Protein AF-A0A4U5NJ12-F1 (afdb_monomer)

Radius of gyration: 24.25 Å; Cα contacts (8 Å, |Δi|>4): 181; chains: 1; bounding box: 80×65×35 Å

Structure (mmCIF, N/CA/C/O backbone):
data_AF-A0A4U5NJ12-F1
#
_entry.id   AF-A0A4U5NJ12-F1
#
loop_
_atom_site.group_PDB
_atom_site.id
_atom_site.type_symbol
_atom_site.label_atom_id
_atom_site.label_alt_id
_atom_site.label_comp_id
_atom_site.label_asym_id
_atom_site.label_entity_id
_atom_site.label_seq_id
_atom_site.pdbx_PDB_ins_code
_atom_site.Cartn_x
_atom_site.Cartn_y
_atom_site.Cartn_z
_atom_site.occupancy
_atom_site.B_iso_or_equiv
_atom_site.auth_seq_id
_atom_site.auth_comp_id
_atom_site.auth_asym_id
_atom_site.auth_atom_id
_atom_site.pdbx_PDB_model_num
ATOM 1 N N . MET A 1 1 ? -60.494 27.591 -1.973 1.00 39.94 1 MET A N 1
ATOM 2 C CA . MET A 1 1 ? -59.217 28.268 -1.660 1.00 39.94 1 MET A CA 1
ATOM 3 C C . MET A 1 1 ? -58.144 27.207 -1.459 1.00 39.94 1 MET A C 1
ATOM 5 O O . MET A 1 1 ? -58.117 26.552 -0.425 1.00 39.94 1 MET A O 1
ATOM 9 N N . THR A 1 2 ? -57.344 26.955 -2.489 1.00 42.69 2 THR A N 1
ATOM 10 C CA . THR A 1 2 ? -56.266 25.957 -2.524 1.00 42.69 2 THR A CA 1
ATOM 11 C C . THR A 1 2 ? -55.034 26.505 -1.804 1.00 42.69 2 THR A C 1
ATOM 13 O O . THR A 1 2 ? -54.497 27.541 -2.185 1.00 42.69 2 THR A O 1
ATOM 16 N N . LYS A 1 3 ? -54.601 25.837 -0.729 1.00 48.12 3 LYS A N 1
ATOM 17 C CA . LYS A 1 3 ? -53.366 26.184 -0.016 1.00 48.12 3 LYS A CA 1
ATOM 18 C C . LYS A 1 3 ? -52.175 25.724 -0.862 1.00 48.12 3 LYS A C 1
ATOM 20 O O . LYS A 1 3 ? -51.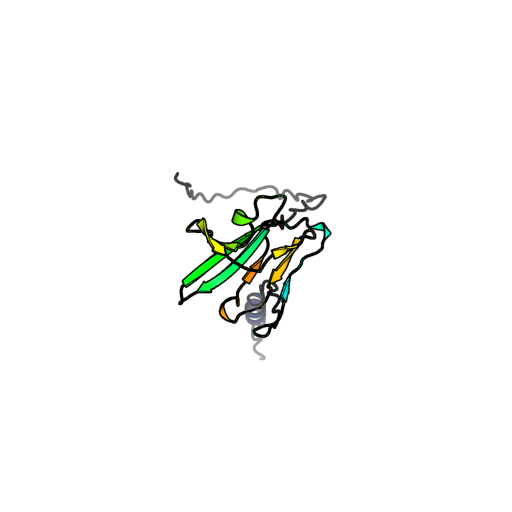970 24.524 -1.020 1.00 48.12 3 LYS A O 1
ATOM 25 N N . LEU A 1 4 ? -51.413 26.671 -1.411 1.00 54.56 4 LEU A N 1
ATOM 26 C CA . LEU A 1 4 ? -50.093 26.400 -1.980 1.00 54.56 4 LEU A CA 1
ATOM 27 C C . LEU A 1 4 ? -49.171 25.959 -0.835 1.00 54.56 4 LEU A C 1
ATOM 29 O O . LEU A 1 4 ? -48.811 26.757 0.028 1.00 54.56 4 LEU A O 1
ATOM 33 N N . VAL A 1 5 ? -48.820 24.677 -0.810 1.00 60.06 5 VAL A N 1
ATOM 34 C CA . VAL A 1 5 ? -47.756 24.151 0.049 1.00 60.06 5 VAL A CA 1
ATOM 35 C C . VAL A 1 5 ? -46.424 24.647 -0.529 1.00 60.06 5 VAL A C 1
ATOM 37 O O . VAL A 1 5 ? -46.208 24.491 -1.734 1.00 60.06 5 VAL A O 1
ATOM 40 N N . PRO A 1 6 ? -45.532 25.271 0.261 1.00 54.66 6 PRO A N 1
ATOM 41 C CA . PRO A 1 6 ? -44.266 25.760 -0.262 1.00 54.66 6 PRO A CA 1
ATOM 42 C C . PRO A 1 6 ? -43.394 24.555 -0.640 1.00 54.66 6 PRO A C 1
ATOM 44 O O . PRO A 1 6 ? -42.961 23.797 0.220 1.00 54.66 6 PRO A O 1
ATOM 47 N N . LEU A 1 7 ? -43.156 24.375 -1.941 1.00 56.22 7 LEU A N 1
ATOM 48 C CA . LEU A 1 7 ? -42.306 23.327 -2.533 1.00 56.22 7 LEU A CA 1
ATOM 49 C C . LEU A 1 7 ? -40.795 23.592 -2.358 1.00 56.22 7 LEU A C 1
ATOM 51 O O . LEU A 1 7 ? -39.975 22.715 -2.612 1.00 56.22 7 LEU A O 1
ATOM 55 N N . LEU A 1 8 ? -40.416 24.794 -1.911 1.00 53.91 8 LEU A N 1
ATOM 56 C CA . LEU A 1 8 ? -39.022 25.238 -1.803 1.00 53.91 8 LEU A CA 1
ATOM 57 C C . LEU A 1 8 ? -38.159 24.516 -0.740 1.00 53.91 8 LEU A C 1
ATOM 59 O O . LEU A 1 8 ? -37.022 24.177 -1.064 1.00 53.91 8 LEU A O 1
ATOM 63 N N . PRO A 1 9 ? -38.626 24.243 0.498 1.00 55.19 9 PRO A N 1
ATOM 64 C CA . PRO A 1 9 ? -37.795 23.559 1.490 1.00 55.19 9 PRO A CA 1
ATOM 65 C C . PRO A 1 9 ? -37.580 22.073 1.165 1.00 55.19 9 PRO A C 1
ATOM 67 O O . PRO A 1 9 ? -36.583 21.506 1.599 1.00 55.19 9 PRO A O 1
ATOM 70 N N . LEU A 1 10 ? -38.454 21.447 0.361 1.00 53.25 10 LEU A N 1
ATOM 71 C CA . LEU A 1 10 ? -38.264 20.060 -0.084 1.00 53.25 10 LEU A CA 1
ATOM 72 C C . LEU A 1 10 ? -37.097 19.920 -1.074 1.00 53.25 10 LEU A C 1
ATOM 74 O O . LEU A 1 10 ? -36.381 18.923 -1.032 1.00 53.25 10 LEU A O 1
ATOM 78 N N . LEU A 1 11 ? -36.871 20.923 -1.933 1.00 55.16 11 LEU A N 1
ATOM 79 C CA . LEU A 1 11 ? -35.751 20.914 -2.880 1.00 55.16 11 LEU A CA 1
ATOM 80 C C . LEU A 1 11 ? -34.391 21.087 -2.185 1.00 55.16 11 LEU A C 1
ATOM 82 O O . LEU A 1 11 ? -33.410 20.492 -2.619 1.00 55.16 11 LEU A O 1
ATOM 86 N N . ALA A 1 12 ? -34.327 21.865 -1.101 1.00 55.16 12 ALA A N 1
ATOM 87 C CA . ALA A 1 12 ? -33.078 22.126 -0.380 1.00 55.16 12 ALA A CA 1
ATOM 88 C C . ALA A 1 12 ? -32.575 20.909 0.423 1.00 55.16 12 ALA A C 1
ATOM 90 O O . ALA A 1 12 ? -31.370 20.735 0.600 1.00 55.16 12 ALA A O 1
ATOM 91 N N . VAL A 1 13 ? -33.481 20.035 0.875 1.00 56.72 13 VAL A N 1
ATOM 92 C CA . VAL A 1 13 ? -33.120 18.780 1.561 1.00 56.72 13 VAL A CA 1
ATOM 93 C C . VAL A 1 13 ? -32.565 17.740 0.576 1.00 56.72 13 VAL A C 1
ATOM 95 O O . VAL A 1 13 ? -31.723 16.928 0.950 1.00 56.72 13 VAL A O 1
ATOM 98 N N . LEU A 1 14 ? -32.956 17.803 -0.702 1.00 54.59 14 LEU A N 1
ATOM 99 C CA . LEU A 1 14 ? -32.476 16.891 -1.749 1.00 54.59 14 LEU A CA 1
ATOM 100 C C . LEU A 1 14 ? -31.039 17.183 -2.222 1.00 54.59 14 LEU A C 1
ATOM 102 O O . LEU A 1 14 ? -30.417 16.308 -2.815 1.00 54.59 14 LEU A O 1
ATOM 106 N N . THR A 1 15 ? -30.480 18.370 -1.954 1.00 54.47 15 THR A N 1
ATOM 107 C CA . THR A 1 15 ? -29.140 18.756 -2.448 1.00 54.47 15 THR A CA 1
ATOM 108 C C . THR A 1 15 ? -27.986 18.481 -1.481 1.00 54.47 15 THR A C 1
ATOM 110 O O . THR A 1 15 ? -26.833 18.653 -1.863 1.00 54.47 15 THR A O 1
ATOM 113 N N . ILE A 1 16 ? -28.252 18.059 -0.240 1.00 56.50 16 ILE A N 1
ATOM 114 C CA . ILE A 1 16 ? -27.196 17.797 0.764 1.00 56.50 16 ILE A CA 1
ATOM 115 C C . ILE A 1 16 ? -26.606 16.375 0.624 1.00 56.50 16 ILE A C 1
ATOM 117 O O . ILE A 1 16 ? -25.571 16.067 1.205 1.00 56.50 16 ILE A O 1
ATOM 121 N N . GLY A 1 17 ? -27.222 15.496 -0.168 1.00 54.91 17 GLY A N 1
ATOM 122 C CA . GLY A 1 17 ? -26.957 14.058 -0.109 1.00 54.91 17 GLY A CA 1
ATOM 123 C C . GLY A 1 17 ? -26.355 13.431 -1.360 1.00 54.91 17 GLY A C 1
ATOM 124 O O . GLY A 1 17 ? -26.983 12.526 -1.878 1.00 54.91 17 GLY A O 1
ATOM 125 N N . VAL A 1 18 ? -25.187 13.870 -1.841 1.00 55.66 18 VAL A N 1
ATOM 126 C CA . VAL A 1 18 ? -24.187 12.981 -2.484 1.00 55.66 18 VAL A CA 1
ATOM 127 C C . VAL A 1 18 ? -22.895 13.760 -2.735 1.00 55.66 18 VAL A C 1
ATOM 129 O O . VAL A 1 18 ? -22.692 14.361 -3.788 1.00 55.66 18 VAL A O 1
ATOM 132 N N . VAL A 1 19 ? -21.990 13.729 -1.761 1.00 54.62 19 VAL A N 1
ATOM 133 C CA . VAL A 1 19 ? -20.555 13.867 -2.039 1.00 54.62 19 VAL A CA 1
ATOM 134 C C . VAL A 1 19 ? -19.921 12.527 -1.689 1.00 54.62 19 VAL A C 1
ATOM 136 O O . VAL A 1 19 ? -19.130 12.419 -0.760 1.00 54.62 19 VAL A O 1
ATOM 139 N N . ASP A 1 20 ? -20.335 11.473 -2.391 1.00 55.16 20 ASP A N 1
ATOM 140 C CA . ASP A 1 20 ? -19.607 10.210 -2.348 1.00 55.16 20 ASP A CA 1
ATOM 141 C C . ASP A 1 20 ? -18.342 10.383 -3.188 1.00 55.16 20 ASP A C 1
ATOM 143 O O . ASP A 1 20 ? -18.385 10.486 -4.417 1.00 55.16 20 ASP A O 1
ATOM 147 N N . GLY A 1 21 ? -17.192 10.446 -2.515 1.00 56.91 21 GLY A N 1
ATOM 148 C CA . GLY A 1 21 ? -15.921 10.188 -3.178 1.00 56.91 21 GLY A CA 1
ATOM 149 C C . GLY A 1 21 ? -16.001 8.807 -3.826 1.00 56.91 21 GLY A C 1
ATOM 150 O O . GLY A 1 21 ? -16.408 7.846 -3.180 1.00 56.91 21 GLY A O 1
ATOM 151 N N . ALA A 1 22 ? -15.663 8.702 -5.111 1.00 58.78 22 ALA A N 1
ATOM 152 C CA . ALA A 1 22 ? -15.741 7.444 -5.844 1.00 58.78 22 ALA A CA 1
ATOM 153 C C . ALA A 1 22 ? -14.769 6.409 -5.244 1.00 58.78 22 ALA A C 1
ATOM 155 O O . ALA A 1 22 ? -13.590 6.372 -5.594 1.00 58.78 22 ALA A O 1
ATOM 156 N N . LEU A 1 23 ? -15.260 5.574 -4.326 1.00 62.56 23 LEU A N 1
ATOM 157 C CA . LEU A 1 23 ? -14.498 4.489 -3.719 1.00 62.56 23 LEU A CA 1
ATOM 158 C C . LEU A 1 23 ? -14.655 3.240 -4.594 1.00 62.56 23 LEU A C 1
ATOM 160 O O . LEU A 1 23 ? -15.701 2.585 -4.602 1.00 62.56 23 LEU A O 1
ATOM 164 N N . MET A 1 24 ? -13.626 2.928 -5.384 1.00 69.88 24 MET A N 1
ATOM 165 C CA . MET A 1 24 ? -13.631 1.729 -6.223 1.00 69.88 24 MET A CA 1
ATOM 166 C C . MET A 1 24 ? -13.515 0.480 -5.347 1.00 69.88 24 MET A C 1
ATOM 168 O O . MET A 1 24 ? -12.496 0.261 -4.696 1.00 69.88 24 MET A O 1
ATOM 172 N N . HIS A 1 25 ? -14.554 -0.352 -5.354 1.00 74.31 25 HIS A N 1
ATOM 173 C CA . HIS A 1 25 ? -14.544 -1.649 -4.687 1.00 74.31 25 HIS A CA 1
ATOM 174 C C . HIS A 1 25 ? -14.014 -2.713 -5.652 1.00 74.31 25 HIS A C 1
ATOM 176 O O . HIS A 1 25 ? -14.599 -2.944 -6.710 1.00 74.31 25 HIS A O 1
ATOM 182 N N . MET A 1 26 ? -12.914 -3.369 -5.286 1.00 77.44 26 MET A N 1
ATOM 183 C CA . MET A 1 26 ? -12.330 -4.472 -6.050 1.00 77.44 26 MET A CA 1
ATOM 184 C C . MET A 1 26 ? -12.497 -5.773 -5.254 1.00 77.44 26 MET A C 1
ATOM 186 O O . MET A 1 26 ? -11.829 -5.930 -4.232 1.00 77.44 26 MET A O 1
ATOM 190 N N . PRO A 1 27 ? -13.390 -6.695 -5.662 1.00 85.25 27 PRO A N 1
ATOM 191 C CA . PRO A 1 27 ? -13.531 -7.974 -4.977 1.00 85.25 27 PRO A CA 1
ATOM 192 C C . PRO A 1 27 ? -12.291 -8.845 -5.227 1.00 85.25 27 PRO A C 1
ATOM 194 O O . PRO A 1 27 ? -11.871 -9.010 -6.371 1.00 85.25 27 PRO A O 1
ATOM 197 N N . ALA A 1 28 ? -11.736 -9.429 -4.166 1.00 86.94 28 ALA A N 1
ATOM 198 C CA . ALA A 1 28 ? -10.623 -10.375 -4.228 1.00 86.94 28 ALA A CA 1
ATOM 199 C C . ALA A 1 28 ? -10.883 -11.549 -3.278 1.00 86.94 28 ALA A C 1
ATOM 201 O O . ALA A 1 28 ? -11.418 -11.352 -2.182 1.00 86.94 28 ALA A O 1
ATOM 202 N N . LYS A 1 29 ? -10.525 -12.775 -3.677 1.00 88.62 29 LYS A N 1
ATOM 203 C CA . LYS A 1 29 ? -10.628 -13.946 -2.792 1.00 88.62 29 LYS A CA 1
ATOM 204 C C . LYS A 1 29 ? -9.299 -14.222 -2.102 1.00 88.62 29 LYS A C 1
ATOM 206 O O . LYS A 1 29 ? -8.226 -13.954 -2.639 1.00 88.62 29 LYS A O 1
ATOM 211 N N . ALA A 1 30 ? -9.373 -14.810 -0.911 1.00 91.25 30 ALA A N 1
ATOM 212 C CA . ALA A 1 30 ? -8.180 -15.230 -0.192 1.00 91.25 30 ALA A CA 1
ATOM 213 C C . ALA A 1 30 ? -7.368 -16.240 -1.025 1.00 91.25 30 ALA A C 1
ATOM 215 O O . ALA A 1 30 ? -7.928 -17.179 -1.591 1.00 91.25 30 ALA A O 1
ATOM 216 N N . GLY A 1 31 ? -6.053 -16.045 -1.089 1.00 90.81 31 GLY A N 1
ATOM 217 C CA . GLY A 1 31 ? -5.130 -16.855 -1.883 1.00 90.81 31 GLY A CA 1
ATOM 218 C C . GLY A 1 31 ? -4.923 -16.378 -3.323 1.00 90.81 31 GLY A C 1
ATOM 219 O O . GLY A 1 31 ? -3.990 -16.843 -3.977 1.00 90.81 31 GLY A O 1
ATOM 220 N N . GLU A 1 32 ? -5.746 -15.455 -3.830 1.00 92.56 32 GLU A N 1
ATOM 221 C CA . GLU A 1 32 ? -5.589 -14.933 -5.189 1.00 92.56 32 GLU A CA 1
ATOM 222 C C . GLU A 1 32 ? -4.472 -13.890 -5.271 1.00 92.56 32 GLU A C 1
ATOM 224 O O . GLU A 1 32 ? -4.220 -13.116 -4.346 1.00 92.56 32 GLU A O 1
ATOM 229 N N . LYS A 1 33 ? -3.811 -13.845 -6.427 1.00 93.94 33 LYS A N 1
ATOM 230 C CA . LYS A 1 33 ? -2.889 -12.765 -6.760 1.00 93.94 33 LYS A CA 1
ATOM 231 C C . LYS A 1 33 ? -3.691 -11.546 -7.203 1.00 93.94 33 LYS A C 1
ATOM 233 O O . LYS A 1 33 ? -4.440 -11.628 -8.175 1.00 93.94 33 LYS A O 1
ATOM 238 N N . VAL A 1 34 ? -3.467 -10.408 -6.555 1.00 94.06 34 VAL A N 1
ATOM 239 C CA . VAL A 1 34 ? -4.133 -9.139 -6.883 1.00 94.06 34 VAL A CA 1
ATOM 240 C C . VAL A 1 34 ? -3.116 -8.177 -7.484 1.00 94.06 34 VAL A C 1
ATOM 242 O O . VAL A 1 34 ? -1.982 -8.082 -7.014 1.00 94.06 34 VAL A O 1
ATOM 245 N N . VAL A 1 35 ? -3.504 -7.470 -8.545 1.00 94.06 35 VAL A N 1
ATOM 246 C CA . VAL A 1 35 ? -2.671 -6.441 -9.175 1.00 94.06 35 VAL A CA 1
ATOM 247 C C . VAL A 1 35 ? -3.438 -5.130 -9.178 1.00 94.06 35 VAL A C 1
ATOM 249 O O . VAL A 1 35 ? -4.458 -5.013 -9.852 1.00 94.06 35 VAL A O 1
ATOM 252 N N . LEU A 1 36 ? -2.931 -4.151 -8.435 1.00 92.50 36 LEU A N 1
ATOM 253 C CA . LEU A 1 36 ? -3.477 -2.802 -8.369 1.00 92.50 36 LEU A CA 1
ATOM 254 C C . LEU A 1 36 ? -2.619 -1.873 -9.221 1.00 92.50 36 LEU A C 1
ATOM 256 O O . LEU A 1 36 ? -1.391 -1.974 -9.242 1.00 92.50 36 LEU A O 1
ATOM 260 N N . GLY A 1 37 ? -3.256 -0.967 -9.951 1.00 91.00 37 GLY A N 1
ATOM 261 C CA . GLY A 1 37 ? -2.553 -0.092 -10.875 1.00 91.00 37 GLY A CA 1
ATOM 262 C C . GLY A 1 37 ? -3.349 1.151 -11.215 1.00 91.00 37 GLY A C 1
ATOM 263 O O . GLY A 1 37 ? -4.574 1.114 -11.293 1.00 91.00 37 GLY A O 1
ATOM 264 N N . PHE A 1 38 ? -2.618 2.234 -11.453 1.00 86.31 38 PHE A N 1
ATOM 265 C CA . PHE A 1 38 ? -3.126 3.456 -12.067 1.00 86.31 38 PHE A CA 1
ATOM 266 C C . PHE A 1 38 ? -2.664 3.533 -13.531 1.00 86.31 38 PHE A C 1
ATOM 268 O O . PHE A 1 38 ? -2.055 2.591 -14.045 1.00 86.31 38 PHE A O 1
ATOM 275 N N . ASP A 1 39 ? -2.933 4.655 -14.208 1.00 82.44 39 ASP A N 1
ATOM 276 C CA . ASP A 1 39 ? -2.357 4.919 -15.530 1.00 82.44 39 ASP A CA 1
ATOM 277 C C . ASP A 1 39 ? -0.814 4.819 -15.449 1.00 82.44 39 ASP A C 1
ATOM 279 O O . ASP A 1 39 ? -0.206 5.525 -14.634 1.00 82.44 39 ASP A O 1
ATOM 283 N N . PRO A 1 40 ? -0.158 3.985 -16.284 1.00 78.56 40 PRO A N 1
ATOM 284 C CA . PRO A 1 40 ? 1.299 3.817 -16.292 1.00 78.56 40 PRO A CA 1
ATOM 285 C C . PRO A 1 40 ? 2.097 5.122 -16.447 1.00 78.56 40 PRO A C 1
ATOM 287 O O . PRO A 1 40 ? 3.276 5.182 -16.091 1.00 78.56 40 PRO A O 1
ATOM 290 N N . LYS A 1 41 ? 1.479 6.191 -16.962 1.00 81.00 41 LYS A N 1
ATOM 291 C CA . LYS A 1 41 ? 2.103 7.517 -17.090 1.00 81.00 41 LYS A CA 1
ATOM 292 C C . LYS A 1 41 ? 2.366 8.197 -15.745 1.00 81.00 41 LYS A C 1
ATOM 294 O O . LYS A 1 41 ? 3.205 9.095 -15.695 1.00 81.00 41 LYS A O 1
ATOM 299 N N . LEU A 1 42 ? 1.688 7.788 -14.670 1.00 80.69 42 LEU A N 1
ATOM 300 C CA . LEU A 1 42 ? 1.727 8.462 -13.366 1.00 80.69 42 LEU A CA 1
ATOM 301 C C . LEU A 1 42 ? 2.980 8.165 -12.520 1.00 80.69 42 LEU A C 1
ATOM 303 O O . LEU A 1 42 ? 3.063 8.645 -11.399 1.00 80.69 42 LEU A O 1
ATOM 307 N N . LYS A 1 43 ? 3.983 7.447 -13.051 1.00 85.12 43 LYS A N 1
ATOM 308 C CA . LYS A 1 43 ? 5.291 7.194 -12.399 1.00 85.12 43 LYS A CA 1
ATOM 309 C C . LYS A 1 43 ? 5.180 6.841 -10.906 1.00 85.12 43 LYS A C 1
ATOM 311 O O . LYS A 1 43 ? 5.849 7.432 -10.063 1.00 85.12 43 LYS A O 1
ATOM 316 N N . ILE A 1 44 ? 4.359 5.841 -10.605 1.00 91.44 44 ILE A N 1
ATOM 317 C CA . ILE A 1 44 ? 4.144 5.364 -9.240 1.00 91.44 44 ILE A CA 1
ATOM 318 C C . ILE A 1 44 ? 5.346 4.537 -8.775 1.00 91.44 44 ILE A C 1
ATOM 320 O O . ILE A 1 44 ? 5.804 3.623 -9.473 1.00 91.44 44 ILE A O 1
ATOM 324 N N . ASN A 1 45 ? 5.856 4.856 -7.592 1.00 92.06 45 ASN A N 1
ATOM 325 C CA . ASN A 1 45 ? 6.949 4.158 -6.920 1.00 92.06 45 ASN A CA 1
ATOM 326 C C . ASN A 1 45 ? 6.543 3.663 -5.532 1.00 92.06 45 ASN A C 1
ATOM 328 O O . ASN A 1 45 ? 7.122 2.693 -5.059 1.00 92.06 45 ASN A O 1
ATOM 332 N N . THR A 1 46 ? 5.549 4.278 -4.910 1.00 93.00 46 THR A N 1
ATOM 333 C CA . THR A 1 46 ? 5.127 4.007 -3.544 1.00 93.00 46 THR A CA 1
ATOM 334 C C . THR A 1 46 ? 3.642 3.704 -3.530 1.00 93.00 46 THR A C 1
ATOM 336 O O . THR A 1 46 ? 2.838 4.423 -4.127 1.00 93.00 46 THR A O 1
ATOM 339 N N . TRP A 1 47 ? 3.277 2.650 -2.818 1.00 94.88 47 TRP A N 1
ATOM 340 C CA . TRP A 1 47 ? 1.900 2.347 -2.472 1.00 94.88 47 TRP A CA 1
ATOM 341 C C . TRP A 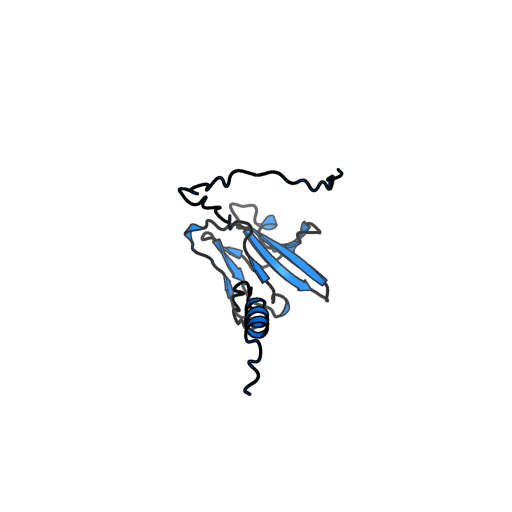1 47 ? 1.716 2.468 -0.973 1.00 94.88 47 TRP A C 1
ATOM 343 O O . TRP A 1 47 ? 2.608 2.134 -0.198 1.00 94.88 47 TRP A O 1
ATOM 353 N N . GLU A 1 48 ? 0.543 2.929 -0.581 1.00 95.25 48 GLU A N 1
ATOM 354 C CA . GLU A 1 48 ? 0.101 3.016 0.796 1.00 95.25 48 GLU A CA 1
ATOM 355 C C . GLU A 1 48 ? -1.162 2.180 0.955 1.00 95.25 48 GLU A C 1
ATOM 357 O O . GLU A 1 48 ? -2.035 2.183 0.079 1.00 95.25 48 GLU A O 1
ATOM 362 N N . ARG A 1 49 ? -1.256 1.467 2.075 1.00 95.25 49 ARG A N 1
ATOM 363 C CA . ARG A 1 49 ? -2.486 0.809 2.492 1.00 95.25 49 ARG A CA 1
ATOM 364 C C . ARG A 1 49 ? -2.877 1.225 3.897 1.00 95.25 49 ARG A C 1
ATOM 366 O O . ARG A 1 49 ? -2.024 1.298 4.781 1.00 95.25 49 ARG A O 1
ATOM 373 N N . THR A 1 50 ? -4.172 1.401 4.106 1.00 95.44 50 THR A N 1
ATOM 374 C CA . THR A 1 50 ? -4.773 1.602 5.424 1.00 95.44 50 THR A CA 1
ATOM 375 C C . THR A 1 50 ? -5.737 0.461 5.688 1.00 95.44 50 THR A C 1
ATOM 377 O O . THR A 1 50 ? -6.687 0.251 4.931 1.00 95.44 50 THR A O 1
ATOM 380 N N . ARG A 1 51 ? -5.487 -0.295 6.754 1.00 93.62 51 ARG A N 1
ATOM 381 C CA . ARG A 1 51 ? -6.240 -1.510 7.091 1.00 93.62 51 ARG A CA 1
ATOM 382 C C . ARG A 1 51 ? -6.375 -1.677 8.594 1.00 93.62 51 ARG A C 1
ATOM 384 O O . ARG A 1 51 ? -5.612 -1.092 9.359 1.00 93.62 51 ARG A O 1
ATOM 391 N N . THR A 1 52 ? -7.310 -2.512 9.022 1.00 91.75 52 THR A N 1
ATOM 392 C CA . THR A 1 52 ? -7.499 -2.820 10.441 1.00 91.75 52 THR A CA 1
ATOM 393 C C . THR A 1 52 ? -6.757 -4.100 10.812 1.00 91.75 52 THR A C 1
ATOM 395 O O . THR A 1 52 ? -7.049 -5.177 10.297 1.00 91.75 52 THR A O 1
ATOM 398 N N . VAL A 1 53 ? -5.818 -3.998 11.749 1.00 88.00 53 VAL A N 1
ATOM 399 C CA . VAL A 1 53 ? -5.064 -5.126 12.305 1.00 88.00 53 VAL A CA 1
ATOM 400 C C . VAL A 1 53 ? -5.378 -5.207 13.795 1.00 88.00 53 VAL A C 1
ATOM 402 O O . VAL A 1 53 ? -5.128 -4.263 14.535 1.00 88.00 53 VAL A O 1
ATOM 405 N N . HIS A 1 54 ? -5.974 -6.316 14.242 1.00 88.75 54 HIS A N 1
ATOM 406 C CA . HIS A 1 54 ? -6.388 -6.516 15.643 1.00 88.75 54 HIS A CA 1
ATOM 407 C C . HIS A 1 54 ? -7.253 -5.375 16.225 1.00 88.75 54 HIS A C 1
ATOM 409 O O . HIS A 1 54 ? -7.135 -5.033 17.396 1.00 88.75 54 HIS A O 1
ATOM 415 N N . GLY A 1 55 ? -8.127 -4.780 15.405 1.00 89.12 55 GLY A N 1
ATOM 416 C CA . GLY A 1 55 ? -9.005 -3.677 15.820 1.00 89.12 55 GLY A CA 1
ATOM 417 C C . GLY A 1 55 ? -8.355 -2.291 15.795 1.00 89.12 55 GLY A C 1
ATOM 418 O O . GLY A 1 55 ? -9.029 -1.309 16.085 1.00 89.12 55 GLY A O 1
ATOM 419 N N . VAL A 1 56 ? -7.080 -2.192 15.410 1.00 91.06 56 VAL A N 1
ATOM 420 C CA . VAL A 1 56 ? -6.355 -0.925 15.268 1.00 91.06 56 VAL A CA 1
ATOM 421 C C . VAL A 1 56 ? -6.170 -0.613 13.790 1.00 91.06 56 VAL A C 1
ATOM 423 O O . VAL A 1 56 ? -5.786 -1.483 13.008 1.00 91.06 56 VAL A O 1
ATOM 426 N N . THR A 1 57 ? -6.449 0.624 13.391 1.00 93.69 57 THR A N 1
ATOM 427 C CA . THR A 1 57 ? -6.158 1.091 12.034 1.00 93.69 57 THR A CA 1
ATOM 428 C C . THR A 1 57 ? -4.663 1.317 11.890 1.00 93.69 57 THR A C 1
ATOM 430 O O . THR A 1 57 ? -4.064 2.040 12.677 1.00 93.69 57 THR A O 1
ATOM 433 N N . VAL A 1 58 ? -4.067 0.693 10.881 1.00 95.19 58 VAL A N 1
ATOM 434 C CA . VAL A 1 58 ? -2.641 0.774 10.589 1.00 95.19 58 VAL A CA 1
ATOM 435 C C . VAL A 1 58 ? -2.459 1.264 9.163 1.00 95.19 58 VAL A C 1
ATOM 437 O O . VAL A 1 58 ? -3.064 0.717 8.236 1.00 95.19 58 VAL A O 1
ATOM 440 N N . THR A 1 59 ? -1.588 2.257 8.995 1.00 96.25 59 THR A N 1
ATOM 441 C CA . THR A 1 59 ? -1.127 2.717 7.685 1.00 96.25 59 THR A CA 1
ATOM 442 C C . THR A 1 59 ? 0.277 2.189 7.419 1.00 96.25 59 THR A C 1
ATOM 444 O O . THR A 1 59 ? 1.187 2.334 8.243 1.00 96.25 59 THR A O 1
ATOM 447 N N . GLU A 1 60 ? 0.454 1.553 6.267 1.00 96.00 60 GLU A N 1
ATOM 448 C CA . GLU A 1 60 ? 1.720 0.963 5.843 1.00 96.00 60 GLU A CA 1
ATOM 449 C C . GLU A 1 60 ? 2.048 1.374 4.410 1.00 96.00 60 GLU A C 1
ATOM 451 O O . GLU A 1 60 ? 1.156 1.477 3.570 1.00 96.00 60 GLU A O 1
ATOM 456 N N . THR A 1 61 ? 3.332 1.542 4.108 1.00 95.38 61 THR A N 1
ATOM 457 C CA . THR A 1 61 ? 3.822 1.834 2.761 1.00 95.38 61 THR A CA 1
ATOM 458 C C . THR A 1 61 ? 4.706 0.718 2.229 1.00 95.38 61 THR A C 1
ATOM 460 O O . THR A 1 61 ? 5.391 0.029 2.983 1.00 95.38 61 THR A O 1
ATOM 463 N N . ILE A 1 62 ? 4.695 0.533 0.915 1.00 93.94 62 ILE A N 1
ATOM 464 C CA . ILE A 1 62 ? 5.636 -0.327 0.200 1.00 93.94 62 ILE A CA 1
ATOM 465 C C . ILE A 1 62 ? 6.182 0.439 -0.999 1.00 93.94 62 ILE A C 1
ATOM 467 O O . ILE A 1 62 ? 5.435 1.084 -1.739 1.00 93.94 62 ILE A O 1
ATOM 471 N N . THR A 1 63 ? 7.495 0.373 -1.183 1.00 92.75 63 THR A N 1
ATOM 472 C CA . THR A 1 63 ? 8.203 1.150 -2.202 1.00 92.75 63 THR A CA 1
ATOM 473 C C . THR A 1 63 ? 8.839 0.223 -3.225 1.00 92.75 63 THR A C 1
ATOM 475 O O . THR A 1 63 ? 9.313 -0.865 -2.904 1.00 92.75 63 THR A O 1
ATOM 478 N N . LYS A 1 64 ? 8.865 0.667 -4.479 1.00 90.69 64 LYS A N 1
ATOM 479 C CA . LYS A 1 64 ? 9.554 0.023 -5.594 1.00 90.69 64 LYS A CA 1
ATOM 480 C C . LYS A 1 64 ? 11.014 -0.222 -5.235 1.00 90.69 64 LYS A C 1
ATOM 482 O O . LYS A 1 64 ? 11.759 0.714 -4.955 1.00 90.69 64 LYS A O 1
ATOM 487 N N . CYS A 1 65 ? 11.422 -1.484 -5.303 1.00 83.75 65 CYS A N 1
ATOM 488 C CA . CYS A 1 65 ? 12.823 -1.857 -5.207 1.00 83.75 65 CYS A CA 1
ATOM 489 C C . CYS A 1 65 ? 13.578 -1.381 -6.449 1.00 83.75 65 CYS A C 1
ATOM 491 O O . CYS A 1 65 ? 13.300 -1.839 -7.558 1.00 83.75 65 CYS A O 1
ATOM 493 N N . ILE A 1 66 ? 14.562 -0.506 -6.259 1.00 77.62 66 ILE A N 1
ATOM 494 C CA . ILE A 1 66 ? 15.499 -0.093 -7.305 1.00 77.62 66 ILE A CA 1
ATOM 495 C C . ILE A 1 66 ? 16.909 -0.451 -6.824 1.00 77.62 66 ILE A C 1
ATOM 497 O O . ILE A 1 66 ? 17.351 0.035 -5.786 1.00 77.62 66 ILE A O 1
ATOM 501 N N . GLY A 1 67 ? 17.608 -1.307 -7.573 1.00 70.62 67 GLY A N 1
ATOM 502 C CA . GLY A 1 67 ? 18.959 -1.768 -7.231 1.00 70.62 67 GLY A CA 1
ATOM 503 C C . GLY A 1 67 ? 18.997 -2.904 -6.200 1.00 70.62 67 GLY A C 1
ATOM 504 O O . GLY A 1 67 ? 18.039 -3.665 -6.052 1.00 70.62 67 GLY A O 1
ATOM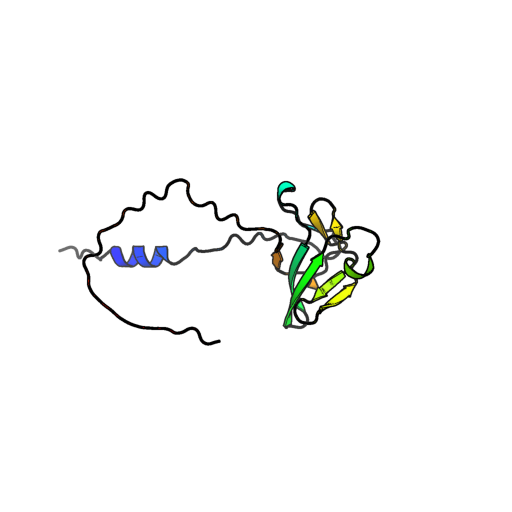 505 N N . ASP A 1 68 ? 20.130 -3.030 -5.505 1.00 62.66 68 ASP A N 1
ATOM 506 C CA . ASP A 1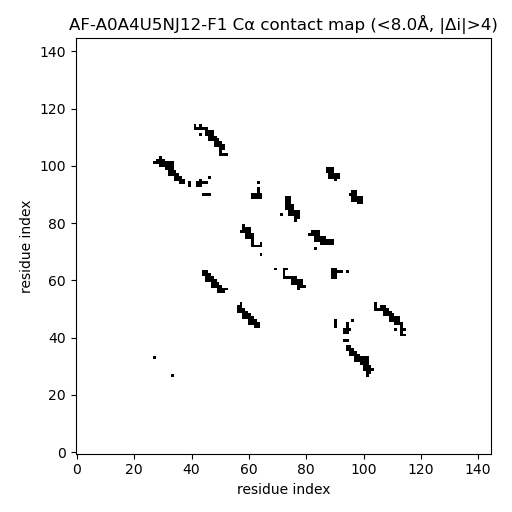 68 ? 20.458 -4.204 -4.681 1.00 62.66 68 ASP A CA 1
ATOM 507 C C . ASP A 1 68 ? 19.982 -4.126 -3.218 1.00 62.66 68 ASP A C 1
ATOM 509 O O . ASP A 1 68 ? 20.038 -5.126 -2.500 1.00 62.66 68 ASP A O 1
ATOM 513 N N . ASN A 1 69 ? 19.429 -2.990 -2.775 1.00 60.03 69 ASN A N 1
ATOM 514 C CA . ASN A 1 69 ? 18.900 -2.804 -1.413 1.00 60.03 69 ASN A CA 1
ATOM 515 C C . ASN A 1 69 ? 17.512 -3.441 -1.222 1.00 60.03 69 ASN A C 1
ATOM 517 O O . ASN A 1 69 ? 16.543 -2.794 -0.826 1.00 60.03 69 ASN A O 1
ATOM 521 N N . LYS A 1 70 ? 17.417 -4.749 -1.479 1.00 63.66 70 LYS A N 1
ATOM 522 C CA . LYS A 1 70 ? 16.163 -5.515 -1.394 1.00 63.66 70 LYS A CA 1
ATOM 523 C C . LYS A 1 70 ? 15.545 -5.514 0.006 1.00 63.66 70 LYS A C 1
ATOM 525 O O . LYS A 1 70 ? 14.328 -5.545 0.110 1.00 63.66 70 LYS A O 1
ATOM 530 N N . ALA A 1 71 ? 16.360 -5.443 1.060 1.00 63.72 71 ALA A N 1
ATOM 531 C CA . ALA A 1 71 ? 15.904 -5.553 2.447 1.00 63.72 71 ALA A CA 1
ATOM 532 C C . ALA A 1 71 ? 14.946 -4.428 2.888 1.00 63.72 71 ALA A C 1
ATOM 534 O O . ALA A 1 71 ? 14.078 -4.663 3.724 1.00 63.72 71 ALA A O 1
ATOM 535 N N . GLU A 1 72 ? 15.076 -3.223 2.325 1.00 64.75 72 GLU A N 1
ATOM 536 C CA . GLU A 1 72 ? 14.254 -2.063 2.707 1.00 64.75 72 GLU A CA 1
ATOM 537 C C . GLU A 1 72 ? 12.959 -1.942 1.894 1.00 64.75 72 GLU A C 1
ATOM 539 O O . GLU A 1 72 ? 12.036 -1.238 2.297 1.00 64.75 72 GLU A O 1
ATOM 544 N N . CYS A 1 73 ? 12.876 -2.637 0.759 1.00 74.50 73 CYS A N 1
ATOM 545 C CA . CYS A 1 73 ? 11.766 -2.541 -0.189 1.00 74.50 73 CYS A CA 1
ATOM 546 C C . CYS A 1 73 ? 10.972 -3.856 -0.338 1.00 74.50 73 CYS A C 1
ATOM 548 O O . CYS A 1 73 ? 9.972 -3.897 -1.050 1.00 74.50 7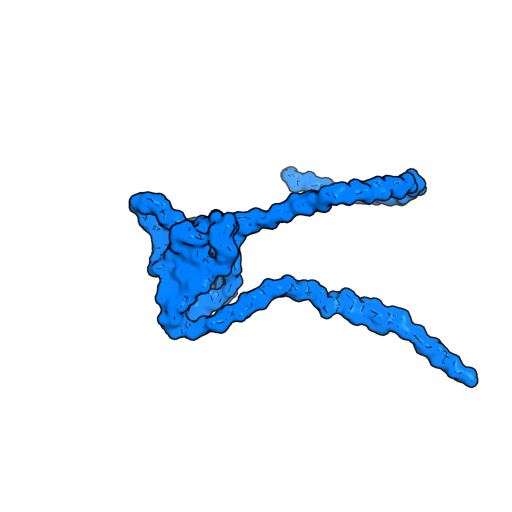3 CYS A O 1
ATOM 550 N N . SER A 1 74 ? 11.370 -4.928 0.360 1.00 76.62 74 SER A N 1
ATOM 551 C CA . SER A 1 74 ? 10.699 -6.239 0.368 1.00 76.62 74 SER A CA 1
ATOM 552 C C . SER A 1 74 ? 9.666 -6.389 1.494 1.00 76.62 74 SER A C 1
ATOM 554 O O . SER A 1 74 ? 9.597 -7.429 2.159 1.00 76.62 74 SER A O 1
ATOM 556 N N . GLY A 1 75 ? 8.901 -5.340 1.785 1.00 90.56 75 GLY A N 1
ATOM 557 C CA . GLY A 1 75 ? 7.943 -5.386 2.880 1.00 90.56 75 GLY A CA 1
ATOM 558 C C . GLY A 1 75 ? 7.132 -4.118 3.072 1.00 90.56 75 GLY A C 1
ATOM 559 O O . GLY A 1 75 ? 7.450 -3.055 2.545 1.00 90.56 75 GLY A O 1
ATOM 560 N N . TRP A 1 76 ? 6.081 -4.261 3.869 1.00 94.00 76 TRP A N 1
ATOM 561 C CA . TRP A 1 76 ? 5.213 -3.169 4.279 1.00 94.00 76 TRP A CA 1
ATOM 562 C C . TRP A 1 76 ? 5.816 -2.469 5.490 1.00 94.00 76 TRP A C 1
ATOM 564 O O . TRP A 1 76 ? 5.969 -3.070 6.554 1.00 94.00 76 TRP A O 1
ATOM 574 N N . LYS A 1 77 ? 6.171 -1.198 5.335 1.00 94.31 77 LYS A N 1
ATOM 575 C CA . LYS A 1 77 ? 6.678 -0.347 6.404 1.00 94.31 77 LYS A CA 1
ATOM 576 C C . LYS A 1 77 ? 5.521 0.370 7.079 1.00 94.31 77 LYS A C 1
ATOM 578 O O . LYS A 1 77 ? 4.836 1.169 6.453 1.00 94.31 77 LYS A O 1
ATOM 583 N N . ASN A 1 78 ? 5.321 0.125 8.364 1.00 94.75 78 ASN A N 1
ATOM 584 C CA . ASN A 1 78 ? 4.362 0.874 9.163 1.00 94.75 78 ASN A CA 1
ATOM 585 C C . ASN A 1 78 ? 4.802 2.346 9.264 1.00 94.75 78 ASN A C 1
ATOM 587 O O . ASN A 1 78 ? 5.953 2.630 9.604 1.00 94.75 78 ASN A O 1
ATOM 591 N N . VAL A 1 79 ? 3.894 3.272 8.948 1.00 93.81 79 VAL A N 1
ATOM 592 C CA . VAL A 1 79 ? 4.199 4.710 8.867 1.00 93.81 79 VAL A CA 1
ATOM 593 C C . VAL A 1 79 ? 4.468 5.320 10.245 1.00 93.81 79 VAL A C 1
ATOM 595 O O . VAL A 1 79 ? 5.339 6.175 10.368 1.00 93.81 79 VAL A O 1
ATOM 598 N N . GLU A 1 80 ? 3.777 4.855 11.285 1.00 93.06 80 GLU A N 1
ATOM 599 C CA . GLU A 1 80 ? 3.897 5.389 12.648 1.00 93.06 80 GLU A CA 1
ATOM 600 C C . GLU A 1 80 ? 5.153 4.881 13.366 1.00 93.06 80 GLU A C 1
ATOM 602 O O . GLU A 1 80 ? 5.874 5.639 14.008 1.00 93.06 80 GLU A O 1
ATOM 607 N N . THR A 1 81 ? 5.423 3.580 13.259 1.00 93.25 81 THR A N 1
ATOM 608 C CA . THR A 1 81 ? 6.503 2.904 14.000 1.00 93.25 81 THR A CA 1
ATOM 609 C C . THR A 1 81 ? 7.783 2.747 13.187 1.00 93.25 81 THR A C 1
ATOM 611 O O . THR A 1 81 ? 8.826 2.398 13.735 1.00 93.25 81 THR A O 1
ATOM 614 N N . GLY A 1 82 ? 7.715 2.921 11.865 1.00 90.69 82 GLY A N 1
ATOM 615 C CA . GLY A 1 82 ? 8.822 2.660 10.944 1.00 90.69 82 GLY A CA 1
ATOM 616 C C . GLY A 1 82 ? 9.185 1.180 10.777 1.00 90.69 82 GLY A C 1
ATOM 617 O O . GLY A 1 82 ? 10.093 0.869 10.004 1.00 90.69 82 GLY A O 1
ATOM 618 N N . LYS A 1 83 ? 8.495 0.264 11.471 1.00 91.00 83 LYS A N 1
ATOM 619 C CA . LYS A 1 83 ? 8.764 -1.176 11.429 1.00 91.00 83 LYS A CA 1
ATOM 620 C C . LYS A 1 83 ? 8.387 -1.758 10.068 1.00 91.00 83 LYS A C 1
ATOM 622 O O . LYS A 1 83 ? 7.279 -1.541 9.587 1.00 91.00 83 LYS A O 1
ATOM 627 N N . VAL A 1 84 ? 9.286 -2.552 9.491 1.00 90.69 84 VAL A N 1
ATOM 628 C CA . VAL A 1 84 ? 9.052 -3.271 8.234 1.00 90.69 84 VAL A CA 1
ATOM 629 C C . VAL A 1 84 ? 8.541 -4.677 8.529 1.00 90.69 84 VAL A C 1
ATOM 631 O O . VAL A 1 84 ? 9.169 -5.437 9.268 1.00 90.69 84 VAL A O 1
ATOM 634 N N . THR A 1 85 ? 7.409 -5.022 7.930 1.00 90.44 85 THR A N 1
ATOM 635 C CA . THR A 1 85 ? 6.863 -6.377 7.879 1.00 90.44 85 THR A CA 1
ATOM 636 C C . THR A 1 85 ? 7.250 -6.996 6.536 1.00 90.44 85 THR A C 1
ATOM 638 O O . THR A 1 85 ? 6.744 -6.542 5.506 1.00 90.44 85 THR A O 1
ATOM 641 N N . PRO A 1 86 ? 8.132 -8.012 6.504 1.00 90.31 86 PRO A N 1
ATOM 642 C CA . PRO A 1 86 ? 8.514 -8.676 5.262 1.00 90.31 86 PRO A CA 1
ATOM 643 C C . PRO A 1 86 ? 7.293 -9.214 4.511 1.00 90.31 86 PRO A C 1
ATOM 645 O O . PRO A 1 86 ? 6.406 -9.818 5.116 1.00 90.31 86 PRO A O 1
ATOM 648 N N . SER A 1 87 ? 7.256 -9.018 3.194 1.00 90.69 87 SER A N 1
ATOM 649 C CA . SER A 1 87 ? 6.183 -9.523 2.334 1.00 90.69 87 SER A CA 1
ATOM 650 C C . SER A 1 87 ? 6.730 -10.013 0.994 1.00 90.69 87 SER A C 1
ATOM 652 O O . SER A 1 87 ? 7.820 -9.637 0.567 1.00 90.69 87 SER A O 1
ATOM 654 N N . LYS A 1 88 ? 5.953 -10.870 0.324 1.00 91.25 88 LYS A N 1
ATOM 655 C CA . LYS A 1 88 ? 6.174 -11.252 -1.080 1.00 91.25 88 LYS A CA 1
ATOM 656 C C . LYS A 1 88 ? 5.567 -10.245 -2.060 1.00 91.25 88 LYS A C 1
ATOM 658 O O . LYS A 1 88 ? 5.740 -10.403 -3.268 1.00 91.25 88 LYS A O 1
ATOM 663 N N . ASP A 1 89 ? 4.834 -9.262 -1.551 1.00 93.12 89 ASP A N 1
ATOM 664 C CA . ASP A 1 89 ? 4.228 -8.214 -2.360 1.00 93.12 89 ASP A CA 1
ATOM 665 C C . ASP A 1 89 ? 5.304 -7.295 -2.926 1.00 93.12 89 ASP A C 1
ATOM 667 O O . ASP A 1 89 ? 6.327 -7.046 -2.286 1.00 93.12 89 ASP A O 1
ATOM 671 N N . VAL A 1 90 ? 5.075 -6.790 -4.135 1.00 92.31 90 VAL A N 1
ATOM 672 C CA . VAL A 1 90 ? 6.055 -5.954 -4.834 1.00 92.31 90 VAL A CA 1
ATOM 673 C C . VAL A 1 90 ? 5.383 -4.821 -5.589 1.00 92.31 90 VAL A C 1
ATOM 675 O O . VAL A 1 90 ? 4.314 -4.994 -6.173 1.00 92.31 90 VAL A O 1
ATOM 678 N N . VAL A 1 91 ? 6.050 -3.670 -5.643 1.00 93.00 91 VAL A N 1
ATOM 679 C CA . VAL A 1 91 ? 5.729 -2.625 -6.619 1.00 93.00 91 VAL A CA 1
ATOM 680 C C . VAL A 1 91 ? 6.563 -2.891 -7.868 1.00 93.00 91 VAL A C 1
ATOM 682 O O . VAL A 1 91 ? 7.788 -2.757 -7.854 1.00 93.00 91 VAL A O 1
ATOM 685 N N . ALA A 1 92 ? 5.902 -3.313 -8.942 1.00 90.75 92 ALA A N 1
ATOM 686 C CA . ALA A 1 92 ? 6.528 -3.591 -10.226 1.00 90.75 92 ALA A CA 1
ATOM 687 C C . ALA A 1 92 ? 7.128 -2.319 -10.843 1.00 90.75 92 ALA A C 1
ATOM 689 O O . ALA A 1 92 ? 6.748 -1.201 -10.497 1.00 90.75 92 ALA A O 1
ATOM 690 N N . MET A 1 93 ? 8.047 -2.476 -11.801 1.00 88.81 93 MET A N 1
ATOM 691 C CA . MET A 1 93 ? 8.757 -1.355 -12.439 1.00 88.81 93 MET A CA 1
ATOM 692 C C . MET A 1 93 ? 7.826 -0.333 -13.107 1.00 88.81 93 MET A C 1
ATOM 694 O O . MET A 1 93 ? 8.131 0.861 -13.113 1.00 88.81 93 MET A O 1
ATOM 698 N N . ASP A 1 94 ? 6.673 -0.785 -13.597 1.00 88.81 94 ASP A N 1
ATOM 699 C CA . ASP A 1 94 ? 5.617 0.047 -14.185 1.00 88.81 94 ASP A CA 1
ATOM 700 C C . ASP A 1 94 ? 4.724 0.758 -13.149 1.00 88.81 94 ASP A C 1
ATOM 702 O O . ASP A 1 94 ? 3.824 1.506 -13.519 1.00 88.81 94 ASP A O 1
ATOM 706 N N . GLY A 1 95 ? 4.988 0.558 -11.855 1.00 90.31 95 GLY A N 1
ATOM 707 C CA . GLY A 1 95 ? 4.280 1.196 -10.750 1.00 90.31 95 GLY A CA 1
ATOM 708 C C . GLY A 1 95 ? 3.046 0.444 -10.256 1.00 90.31 95 GLY A C 1
ATOM 709 O O . GLY A 1 95 ? 2.376 0.933 -9.347 1.00 90.31 95 GLY A O 1
ATOM 710 N N . ARG A 1 96 ? 2.740 -0.741 -10.799 1.00 93.56 96 ARG A N 1
ATOM 711 C CA . ARG A 1 96 ? 1.649 -1.585 -10.287 1.00 93.56 96 ARG A CA 1
ATOM 712 C C . ARG A 1 96 ? 2.046 -2.281 -8.988 1.00 93.56 96 ARG A C 1
ATOM 714 O O . ARG A 1 96 ? 3.146 -2.820 -8.888 1.00 93.56 96 ARG A O 1
ATOM 721 N N . LEU A 1 97 ? 1.139 -2.322 -8.018 1.00 94.12 97 LEU A N 1
ATOM 722 C CA . LEU A 1 97 ? 1.289 -3.135 -6.814 1.00 94.12 97 LEU A CA 1
ATOM 723 C C . LEU A 1 97 ? 0.800 -4.553 -7.091 1.00 94.12 97 LEU A C 1
ATOM 725 O O . LEU A 1 97 ? -0.313 -4.755 -7.567 1.00 94.12 97 LEU A O 1
ATOM 729 N N . MET A 1 98 ? 1.626 -5.538 -6.768 1.00 94.06 98 MET A N 1
ATOM 730 C CA . MET A 1 98 ? 1.313 -6.954 -6.896 1.00 94.06 98 MET A CA 1
ATOM 731 C C . MET A 1 98 ? 1.243 -7.560 -5.500 1.00 94.06 98 MET A C 1
ATOM 733 O O . MET A 1 98 ? 2.276 -7.731 -4.856 1.00 94.06 98 MET A O 1
ATOM 737 N N . ILE A 1 99 ? 0.037 -7.900 -5.054 1.00 94.56 99 ILE A N 1
ATOM 738 C CA . ILE A 1 99 ? -0.187 -8.661 -3.825 1.00 94.56 99 ILE A CA 1
ATOM 739 C C . ILE A 1 99 ? -0.108 -10.139 -4.196 1.00 94.56 99 ILE A C 1
ATOM 741 O O . ILE A 1 99 ? -0.890 -10.620 -5.023 1.00 94.56 99 ILE A O 1
ATOM 745 N N . ALA A 1 100 ? 0.875 -10.850 -3.648 1.00 93.25 100 ALA A N 1
ATOM 746 C CA . ALA A 1 100 ? 1.231 -12.185 -4.129 1.00 93.25 100 ALA A CA 1
ATOM 747 C C . ALA A 1 100 ? 0.161 -13.241 -3.807 1.00 93.25 100 ALA A C 1
ATOM 749 O O . ALA A 1 100 ? -0.082 -14.133 -4.618 1.00 93.25 100 ALA A O 1
ATOM 750 N N . SER A 1 101 ? -0.448 -13.141 -2.624 1.00 93.62 101 SER A N 1
ATOM 751 C CA . SER A 1 101 ? -1.507 -14.027 -2.139 1.00 93.62 101 SER A CA 1
ATOM 752 C C . SER A 1 101 ? -2.366 -13.256 -1.144 1.00 93.62 101 SER A C 1
ATOM 754 O O . SER A 1 101 ? -2.024 -13.165 0.036 1.00 93.62 101 SER A O 1
ATOM 756 N N . PHE A 1 102 ? -3.450 -12.666 -1.643 1.00 92.88 102 PHE A N 1
ATOM 757 C CA . PHE A 1 102 ? -4.345 -11.817 -0.865 1.00 92.88 102 PHE A CA 1
ATOM 758 C C . PHE A 1 102 ? -4.879 -12.562 0.360 1.00 92.88 102 PHE A C 1
ATOM 760 O O . PHE A 1 102 ? -5.358 -13.692 0.250 1.00 92.88 102 PHE A O 1
ATOM 767 N N . GLN A 1 103 ? -4.804 -11.943 1.531 1.00 92.88 103 GLN A N 1
ATOM 768 C CA . GLN A 1 103 ? -5.418 -12.439 2.757 1.00 92.88 103 GLN A CA 1
ATOM 769 C C . GLN A 1 103 ? -6.565 -11.525 3.167 1.00 92.88 103 GLN A C 1
ATOM 771 O O . GLN A 1 103 ? -6.567 -10.336 2.874 1.00 92.88 103 GLN A O 1
ATOM 776 N N . LYS A 1 104 ? -7.519 -12.048 3.942 1.00 89.44 104 LYS A N 1
ATOM 777 C CA . LYS A 1 104 ? -8.617 -11.224 4.475 1.00 89.44 104 LYS A CA 1
ATOM 778 C C . LYS A 1 104 ? -8.108 -10.031 5.296 1.00 89.44 104 LYS A C 1
ATOM 780 O O . LYS A 1 104 ? -8.699 -8.964 5.299 1.00 89.44 104 LYS A O 1
ATOM 785 N N . THR A 1 105 ? -6.972 -10.190 5.969 1.00 89.56 105 THR A N 1
ATOM 786 C CA . THR A 1 105 ? -6.321 -9.110 6.722 1.00 89.56 105 THR A CA 1
ATOM 787 C C . THR A 1 105 ? -5.681 -8.037 5.843 1.00 89.56 105 THR A C 1
ATOM 789 O O . THR A 1 105 ? -5.192 -7.054 6.390 1.00 89.56 105 THR A O 1
ATOM 792 N N . ASP A 1 106 ? -5.609 -8.237 4.527 1.00 90.06 106 ASP A N 1
ATOM 793 C CA . ASP A 1 106 ? -5.160 -7.231 3.562 1.00 90.06 106 ASP A CA 1
ATOM 794 C C . ASP A 1 106 ? -6.324 -6.355 3.069 1.00 90.06 106 ASP A C 1
ATOM 796 O O . ASP A 1 106 ? -6.085 -5.375 2.371 1.00 90.06 106 ASP A O 1
ATOM 800 N N . GLU A 1 107 ? -7.574 -6.662 3.445 1.00 90.94 107 GLU A N 1
ATOM 801 C CA . GLU A 1 107 ? -8.723 -5.793 3.179 1.00 90.94 107 GLU A CA 1
ATOM 802 C C . GLU A 1 107 ? -8.479 -4.393 3.761 1.00 90.94 107 GLU A C 1
ATOM 804 O O . GLU A 1 107 ? -8.141 -4.225 4.937 1.00 90.94 107 GLU A O 1
ATOM 809 N N . GLY A 1 108 ? -8.643 -3.374 2.921 1.00 91.62 108 GLY A N 1
ATOM 810 C CA . GLY A 1 108 ? -8.362 -1.999 3.295 1.00 91.62 108 GLY A CA 1
ATOM 811 C C . GLY A 1 108 ? -8.402 -1.042 2.115 1.00 91.62 108 GLY A C 1
ATOM 812 O O . GLY A 1 108 ? -8.720 -1.413 0.982 1.00 91.62 108 GLY A O 1
ATOM 813 N N . LEU A 1 109 ? -8.066 0.209 2.401 1.00 93.00 109 LEU A N 1
ATOM 814 C CA . LEU A 1 109 ? -7.902 1.246 1.394 1.00 93.00 109 LEU A CA 1
ATOM 815 C C . LEU A 1 109 ? -6.485 1.180 0.830 1.00 93.00 109 LEU A C 1
ATOM 817 O O . LEU A 1 109 ? -5.529 1.129 1.598 1.00 93.00 109 LEU A O 1
ATOM 821 N N . TYR A 1 110 ? -6.356 1.236 -0.494 1.00 94.00 110 TYR A N 1
ATOM 822 C CA . TYR A 1 110 ? -5.074 1.303 -1.189 1.00 94.00 110 TYR A CA 1
ATOM 823 C C . TYR A 1 110 ? -4.983 2.591 -1.998 1.00 94.00 110 TYR A C 1
ATOM 825 O O . TYR A 1 110 ? -5.892 2.923 -2.759 1.00 94.00 110 TYR A O 1
ATOM 833 N N . GLN A 1 111 ? -3.865 3.292 -1.861 1.00 92.75 111 GLN A N 1
ATOM 834 C CA . GLN A 1 111 ? -3.592 4.531 -2.577 1.00 92.75 111 GLN A CA 1
ATOM 835 C C . GLN A 1 111 ? -2.105 4.664 -2.894 1.00 92.75 111 GLN A C 1
ATOM 837 O O . GLN A 1 111 ? -1.288 3.833 -2.503 1.00 92.75 111 GLN A O 1
ATOM 842 N N . SER A 1 112 ? -1.745 5.710 -3.629 1.00 92.88 112 SER A N 1
ATOM 843 C CA . SER A 1 112 ? -0.349 6.065 -3.847 1.00 92.88 112 SER A CA 1
ATOM 844 C C . SER A 1 112 ? -0.131 7.537 -3.511 1.00 92.88 112 SER A C 1
ATOM 846 O O . SER A 1 112 ? -0.803 8.383 -4.109 1.00 92.88 112 SER A O 1
ATOM 848 N N . PRO A 1 113 ? 0.817 7.864 -2.612 1.00 90.12 113 PRO A N 1
ATOM 849 C CA . PRO A 1 113 ? 1.173 9.252 -2.322 1.00 90.12 113 PRO A CA 1
ATOM 850 C C . PRO A 1 113 ? 1.861 9.945 -3.510 1.00 90.12 113 PRO A C 1
ATOM 852 O O . PRO A 1 113 ? 1.941 11.171 -3.545 1.00 90.12 113 PRO A O 1
ATOM 855 N N . ASP A 1 114 ? 2.322 9.183 -4.510 1.00 89.12 114 ASP A N 1
ATOM 856 C CA . ASP A 1 114 ? 2.963 9.724 -5.714 1.00 89.12 114 ASP A CA 1
ATOM 857 C C . ASP A 1 114 ? 1.954 10.332 -6.698 1.00 89.12 114 ASP A C 1
ATOM 859 O O . ASP A 1 114 ? 2.345 11.030 -7.639 1.00 89.12 114 ASP A O 1
ATOM 863 N N . MET A 1 115 ? 0.652 10.098 -6.493 1.00 82.31 115 MET A N 1
ATOM 864 C CA . MET A 1 115 ? -0.401 10.765 -7.251 1.00 82.31 115 MET A CA 1
ATOM 865 C C . MET A 1 115 ? -0.462 12.245 -6.865 1.00 82.31 115 MET A C 1
ATOM 867 O O . MET A 1 115 ? -1.293 12.677 -6.067 1.00 82.31 115 MET A O 1
ATOM 871 N N . GLN A 1 116 ? 0.414 13.054 -7.462 1.00 64.44 116 GLN A N 1
ATOM 872 C CA . GLN A 1 116 ? 0.309 14.503 -7.375 1.00 64.44 116 GLN A CA 1
ATOM 873 C C . GLN A 1 116 ? -0.987 14.941 -8.053 1.00 64.44 116 GLN A C 1
ATOM 875 O O . GLN A 1 116 ? -1.143 14.867 -9.275 1.00 64.44 116 GLN A O 1
ATOM 880 N N . MET A 1 117 ? -1.919 15.437 -7.248 1.00 49.97 117 MET A N 1
ATOM 881 C CA . MET A 1 117 ? -3.085 16.151 -7.737 1.00 49.97 117 MET A CA 1
ATOM 882 C C . MET A 1 117 ? -2.577 17.406 -8.453 1.00 49.97 117 MET A C 1
ATOM 884 O O . MET A 1 117 ? -2.184 18.383 -7.815 1.00 49.97 117 MET A O 1
ATOM 888 N N . SER A 1 118 ? -2.508 17.385 -9.789 1.00 46.44 118 SER A N 1
ATOM 889 C CA . SER A 1 118 ? -2.133 18.592 -10.520 1.00 46.44 118 SER A CA 1
ATOM 890 C C . SER A 1 118 ? -3.243 19.615 -10.285 1.00 46.44 118 SER A C 1
ATOM 892 O O . SER A 1 118 ? -4.345 19.465 -10.821 1.00 46.44 118 SER A O 1
ATOM 894 N N . LEU A 1 119 ? -2.970 20.659 -9.503 1.00 41.91 119 LEU A N 1
ATOM 895 C CA . LEU A 1 119 ? -3.773 21.874 -9.532 1.00 41.91 119 LEU A CA 1
ATOM 896 C C . LEU A 1 119 ? -3.609 22.468 -10.934 1.00 41.91 119 LEU A C 1
ATOM 898 O O . LEU A 1 119 ? -2.747 23.315 -11.173 1.00 41.91 119 LEU A O 1
ATOM 902 N N . ARG A 1 120 ? -4.418 22.016 -11.899 1.00 40.22 120 ARG A N 1
ATOM 903 C CA . ARG A 1 120 ? -4.619 22.780 -13.127 1.00 40.22 120 ARG A CA 1
ATOM 904 C C . ARG A 1 120 ? -5.266 24.083 -12.685 1.00 40.22 120 ARG A C 1
ATOM 906 O O . ARG A 1 120 ? -6.473 24.132 -12.471 1.00 40.22 120 ARG A O 1
ATOM 913 N N . ARG A 1 121 ? -4.463 25.142 -12.531 1.00 41.44 121 ARG A N 1
ATOM 914 C CA . ARG A 1 121 ? -4.994 26.508 -12.530 1.00 41.44 121 ARG A CA 1
ATOM 915 C C . ARG A 1 121 ? -5.887 26.599 -13.768 1.00 41.44 121 ARG A C 1
ATOM 917 O O . ARG A 1 121 ? -5.378 26.321 -14.859 1.00 41.44 121 ARG A O 1
ATOM 924 N N . PRO A 1 122 ? -7.184 26.923 -13.646 1.00 40.84 122 PRO A N 1
ATOM 925 C CA . PRO A 1 122 ? -7.982 27.167 -14.831 1.00 40.84 122 PRO A CA 1
ATOM 926 C C . PRO A 1 122 ? -7.279 28.276 -15.614 1.00 40.84 122 PRO A C 1
ATOM 928 O O . PRO A 1 122 ? -7.015 29.362 -15.090 1.00 40.84 122 PRO A O 1
ATOM 931 N N . LEU A 1 123 ? -6.891 27.966 -16.851 1.00 45.62 123 LEU A N 1
ATOM 932 C CA . LEU A 1 123 ? -6.408 28.957 -17.799 1.00 45.62 123 LEU A CA 1
ATOM 933 C C . LEU A 1 123 ? -7.519 30.004 -17.923 1.00 45.62 123 LEU A C 1
ATOM 935 O O . LEU A 1 123 ? -8.576 29.724 -18.478 1.00 45.62 123 LEU A O 1
ATOM 939 N N . LYS A 1 124 ? -7.253 31.187 -17.358 1.00 41.19 124 LYS A N 1
ATOM 940 C CA . LYS A 1 124 ? -8.146 32.350 -17.248 1.00 41.19 124 LYS A CA 1
ATOM 941 C C . LYS A 1 124 ? -9.319 32.156 -16.281 1.00 41.19 124 LYS A C 1
ATOM 943 O O . LYS A 1 124 ? -10.476 32.085 -16.681 1.00 41.19 124 LYS A O 1
ATOM 948 N N . ALA A 1 125 ? -9.033 32.249 -14.983 1.00 38.28 125 ALA A N 1
ATOM 949 C CA . ALA A 1 125 ? -9.980 32.922 -14.104 1.00 38.28 125 ALA A CA 1
ATOM 950 C C . ALA A 1 125 ? -10.105 34.373 -14.601 1.00 38.28 125 ALA A C 1
ATOM 952 O O . ALA A 1 125 ? -9.231 35.204 -14.347 1.00 38.28 125 ALA A O 1
ATOM 953 N N . LEU A 1 126 ? -11.167 34.666 -15.358 1.00 42.97 126 LEU A N 1
ATOM 954 C CA . LEU A 1 126 ? -11.720 36.013 -15.390 1.00 42.97 126 LEU A CA 1
ATOM 955 C C . LEU A 1 126 ? -12.106 36.304 -13.938 1.00 42.97 126 LEU A C 1
ATOM 957 O O . LEU A 1 126 ? -13.150 35.874 -13.45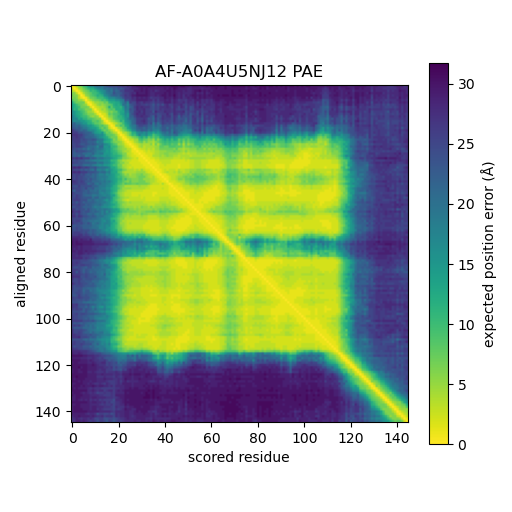2 1.00 42.97 126 LEU A O 1
ATOM 961 N N . VAL A 1 127 ? -11.189 36.937 -13.211 1.00 40.88 127 VAL A N 1
ATOM 962 C CA . VAL A 1 127 ? -11.466 37.481 -11.892 1.00 40.88 127 VAL A CA 1
ATOM 963 C C . VAL A 1 127 ? -12.460 38.605 -12.136 1.00 40.88 127 VAL A C 1
ATOM 965 O O . VAL A 1 127 ? -12.074 39.733 -12.442 1.00 40.88 127 VAL A O 1
ATOM 968 N N . TRP A 1 128 ? -13.750 38.298 -12.033 1.00 31.81 128 TRP A N 1
ATOM 969 C CA . TRP A 1 128 ? -14.743 39.316 -11.745 1.00 31.81 128 TRP A CA 1
ATOM 970 C C . TRP A 1 128 ? -14.385 39.855 -10.362 1.00 31.81 128 TRP A C 1
ATOM 972 O O . TRP A 1 128 ? -14.779 39.306 -9.337 1.00 31.81 128 TRP A O 1
ATOM 982 N N . ARG A 1 129 ? -13.549 40.899 -10.328 1.00 33.03 129 ARG A N 1
ATOM 983 C CA . ARG A 1 129 ? -13.429 41.760 -9.158 1.00 33.03 129 ARG A CA 1
ATOM 984 C C . ARG A 1 129 ? -14.789 42.426 -9.005 1.00 33.03 129 ARG A C 1
ATOM 986 O O . ARG A 1 129 ? -15.046 43.454 -9.623 1.00 33.03 129 ARG A O 1
ATOM 993 N N . THR A 1 130 ? -15.665 41.834 -8.207 1.00 42.00 130 THR A N 1
ATOM 994 C CA . THR A 1 130 ? -16.729 42.598 -7.564 1.00 42.00 130 THR A CA 1
ATOM 995 C C . THR A 1 130 ? -16.047 43.686 -6.734 1.00 42.00 130 THR A C 1
ATOM 997 O O . THR A 1 130 ? -15.218 43.345 -5.883 1.00 42.00 130 THR A O 1
ATOM 1000 N N . PRO A 1 131 ? -16.303 44.981 -6.986 1.00 37.19 131 PRO A N 1
ATOM 1001 C CA . PRO A 1 131 ? -15.798 46.023 -6.111 1.00 37.19 131 PRO A CA 1
ATOM 1002 C C . PRO A 1 131 ? -16.389 45.796 -4.717 1.00 37.19 131 PRO A C 1
ATOM 1004 O O . P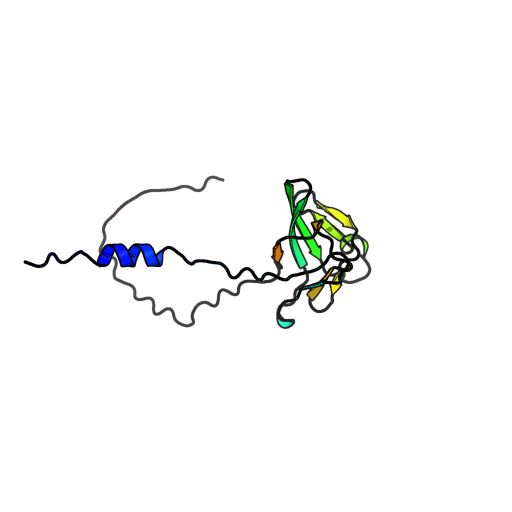RO A 1 131 ? -17.604 45.761 -4.538 1.00 37.19 131 PRO A O 1
ATOM 1007 N N . LEU A 1 132 ? -15.497 45.588 -3.749 1.00 38.72 132 LEU A N 1
ATOM 1008 C CA . LEU A 1 132 ? -15.798 45.607 -2.325 1.00 38.72 132 LEU A CA 1
ATOM 1009 C C . LEU A 1 132 ? -16.422 46.966 -1.989 1.00 38.72 132 LEU A C 1
ATOM 1011 O O . LEU A 1 132 ? -15.710 47.960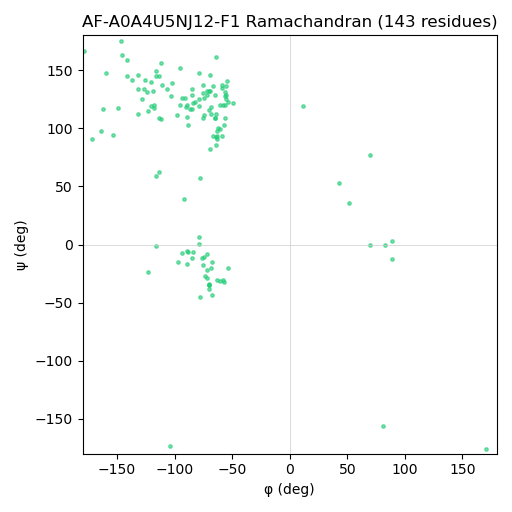 -1.864 1.00 38.72 132 LEU A O 1
ATOM 1015 N N . LEU A 1 133 ? -17.743 47.005 -1.827 1.00 37.72 133 LEU A N 1
ATOM 1016 C CA . LEU A 1 133 ? -18.343 47.946 -0.896 1.00 37.72 133 LEU A CA 1
ATOM 1017 C C . LEU A 1 133 ? -18.254 47.315 0.489 1.00 37.72 133 LEU A C 1
ATOM 1019 O O . LEU A 1 133 ? -18.647 46.173 0.717 1.00 37.72 133 LEU A O 1
ATOM 1023 N N . ALA A 1 134 ? -17.612 48.072 1.363 1.00 39.75 134 ALA A N 1
ATOM 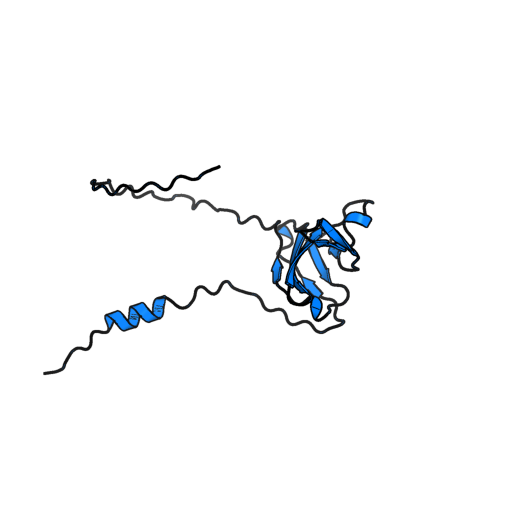1024 C CA . ALA A 1 134 ? -17.259 47.723 2.715 1.00 39.75 134 ALA A CA 1
ATOM 1025 C C . ALA A 1 134 ? -18.477 47.368 3.574 1.00 39.75 134 ALA A C 1
ATOM 1027 O O . ALA A 1 134 ? -19.448 48.115 3.612 1.00 39.75 134 ALA A O 1
ATOM 1028 N N . SER A 1 135 ? -18.338 46.311 4.371 1.00 34.19 135 SER A N 1
ATOM 1029 C CA . SER A 1 135 ? -18.809 46.298 5.758 1.00 34.19 135 SER A CA 1
ATOM 1030 C C . SER A 1 135 ? -18.158 45.131 6.499 1.00 34.19 135 SER A C 1
ATOM 1032 O O . SER A 1 135 ? -18.557 43.978 6.370 1.00 34.19 135 SER A O 1
ATOM 1034 N N . SER A 1 136 ? -17.085 45.477 7.209 1.00 40.31 136 SER A N 1
ATOM 1035 C CA . SER A 1 136 ? -16.700 44.979 8.533 1.00 40.31 136 SER A CA 1
ATOM 1036 C C . SER A 1 136 ? -17.448 43.755 9.074 1.00 40.31 136 SER A C 1
ATOM 1038 O O . SER A 1 136 ? -18.614 43.883 9.418 1.00 40.31 136 SER A O 1
ATOM 1040 N N . PHE A 1 137 ? -16.731 42.661 9.334 1.00 35.09 137 PHE A N 1
ATOM 1041 C CA . PHE A 1 137 ? -16.761 42.010 10.647 1.00 35.09 137 PHE A CA 1
ATOM 1042 C C . PHE A 1 137 ? -15.403 41.350 10.905 1.00 35.09 137 PHE A C 1
ATOM 1044 O O . PHE A 1 137 ? -14.931 40.504 10.151 1.00 35.09 137 PHE A O 1
ATOM 1051 N N . SER A 1 138 ? -14.754 41.841 11.955 1.00 36.28 138 SER A N 1
ATOM 1052 C CA . SER A 1 138 ? -13.515 41.324 12.515 1.00 36.28 138 SER A CA 1
ATOM 1053 C C . SER A 1 138 ? -13.811 40.009 13.227 1.00 36.28 138 SER A C 1
ATOM 1055 O O . SER A 1 138 ? -14.742 39.964 14.028 1.00 36.28 138 SER A O 1
ATOM 1057 N N . SER A 1 139 ? -13.018 38.969 12.978 1.00 35.62 139 SER A N 1
ATOM 1058 C CA . SER A 1 139 ? -12.582 38.096 14.066 1.00 35.62 139 SER A CA 1
ATOM 1059 C C . SER A 1 139 ? -11.373 37.272 13.645 1.00 35.62 139 SER A C 1
ATOM 1061 O O . SER A 1 139 ? -11.402 36.479 12.708 1.00 35.62 139 SER A O 1
ATOM 1063 N N . PHE A 1 140 ? -10.292 37.540 14.366 1.00 36.31 140 PHE A N 1
ATOM 1064 C CA . PHE A 1 140 ? -9.033 36.819 14.397 1.00 36.31 140 PHE A CA 1
ATOM 1065 C C . PHE A 1 140 ? -9.240 35.330 14.716 1.00 36.31 140 PHE A C 1
ATOM 1067 O O . PHE A 1 140 ? -9.948 34.998 15.663 1.00 36.31 140 PHE A O 1
ATOM 1074 N N . MET A 1 141 ? -8.488 34.452 14.051 1.00 32.84 141 MET A N 1
ATOM 1075 C CA . MET A 1 141 ? -7.941 33.257 14.699 1.00 32.84 141 MET A CA 1
ATOM 1076 C C . MET A 1 141 ? -6.454 33.155 14.354 1.00 32.84 141 MET A C 1
ATOM 1078 O O . MET A 1 141 ? -6.071 32.986 13.199 1.00 32.84 141 MET A O 1
ATOM 1082 N N . HIS A 1 142 ? -5.634 33.344 15.389 1.00 30.94 142 HIS A N 1
ATOM 1083 C CA . HIS A 1 142 ? -4.195 33.105 15.399 1.00 30.94 142 HIS A CA 1
ATOM 1084 C C . HIS A 1 142 ? -3.915 31.604 15.243 1.00 30.94 142 HIS A C 1
ATOM 1086 O O . HIS A 1 142 ? -4.528 30.784 15.925 1.00 30.94 142 HIS A O 1
ATOM 1092 N N . PHE A 1 143 ? -2.938 31.268 14.402 1.00 35.78 143 PHE A N 1
ATOM 1093 C CA . PHE A 1 143 ? -2.200 30.010 14.476 1.00 35.78 143 PHE A CA 1
ATOM 1094 C C . PHE A 1 143 ? -1.077 30.186 15.507 1.00 35.78 143 PHE A C 1
ATOM 1096 O O . PHE A 1 143 ? -0.245 31.075 15.341 1.00 35.78 143 PHE A O 1
ATOM 1103 N N . ASN A 1 144 ? -1.060 29.358 16.554 1.00 39.94 144 ASN A N 1
ATOM 1104 C CA . ASN A 1 144 ? 0.101 29.219 17.433 1.00 39.94 144 ASN A CA 1
ATOM 1105 C C . ASN A 1 144 ? 1.005 28.101 16.903 1.00 39.94 144 ASN A C 1
ATOM 1107 O O . ASN A 1 144 ? 0.549 26.976 16.693 1.00 39.94 144 ASN A O 1
ATOM 1111 N N . THR A 1 145 ? 2.275 28.446 16.714 1.00 44.06 145 THR A N 1
ATOM 1112 C CA . THR A 1 145 ? 3.430 27.574 16.973 1.00 44.06 145 THR A CA 1
ATOM 1113 C C . THR A 1 145 ? 3.775 27.617 18.450 1.00 44.06 145 THR A C 1
ATOM 1115 O O . THR A 1 145 ? 3.677 28.734 19.009 1.00 44.06 145 THR A O 1
#

Secondary structure (DSSP, 8-state):
-------HHHHHHHTSS------------TT--EEE---GGG---EEEEEEEETTEEEEEEEE---SS-HHHHSEEEETTT--EEE-S-EE-TTS-EEESS--GGG-EEEE-TT--------TT-----------------PPP-

Nearest PDB structures (foldseek):
  7fde-assembly1_F  TM=3.161E-01  e=1.339E+00  Saccharomyces cerevisiae S288C
  7fde-assembly1_D  TM=2.842E-01  e=9.292E-01  Saccharomyces cerevisiae S288C
  9cop-assembly1_B  TM=3.241E-01  e=1.709E+00  Saccharomyces cerevisiae
  4v23-assembly1_A-2  TM=4.044E-01  e=3.340E+00  Respiratory syncytial virus
  2d8i-assembly1_A  TM=2.062E-01  e=1.050E+00  Homo sapiens

Solvent-accessible surface area (backbone atoms only — not comparable to full-atom values): 9441 Å² total; per-residue (Å²): 137,84,82,81,75,80,68,65,69,63,56,60,65,66,71,75,76,77,84,73,73,89,74,84,82,80,92,80,57,73,65,39,69,45,78,48,72,74,70,65,86,57,69,36,48,42,40,35,38,41,28,59,56,97,88,40,82,44,49,29,33,38,37,43,65,73,79,87,64,48,86,80,24,36,20,41,25,29,68,90,79,63,51,68,45,79,46,83,39,42,39,43,95,69,29,30,39,35,39,61,54,35,46,77,74,67,53,62,52,77,51,45,86,53,67,70,78,76,80,72,70,67,86,73,72,79,74,78,76,71,81,83,75,86,76,89,81,89,78,90,81,84,84,83,131

Foldseek 3Di:
DDDDDPPVVVVVVVPVPDPDDPDDDDDDDFFDKDKADDPLVLQAFKKWWWFADPNDTWIWMAGADDPDPCVQRQATQTPPPRDGDGANWHQDRSRMTIHRGDDPRRPTDMDTPSPPPPPPPPPDPPPPPPPDPDDDDDDDDDDDD

Mean predicted aligned error: 15.32 Å

Sequence (145 aa):
MTKLVPLLPLLAVLTIGVVDGALMHMPAKAGEKVVLGFDPKLKINTWERTRTVHGVTVTETITKCIGDNKAECSGWKNVETGKVTPSKDVVAMDGRLMIASFQKTDEGLYQSPDMQMSLRRPLKALVWRTPLLASSFSSFMHFNT

Organism: Steinernema carpocapsae (NCBI:txid34508)

pLDDT: mean 72.93, std 22.09, range [30.94, 96.25]